Protein AF-A0A3D3B3G1-F1 (afdb_monomer_lite)

Foldseek 3Di:
DDWWWWADPVPGDIDTDDDDPVVVVVDFDADPVPRHTTHTPPPPD

pLDDT: mean 83.32, std 9.87, range [40.88, 91.5]

Sequence (45 aa):
MPTYPYRCEKCGKTFGRTETMSEHEAAKPQCPNCGCPLSLVVSTG

Secondary structure (DSSP, 8-state):
-PEEEEEETTT--EEEEE--HHHHHH---B-TTT-PBEEE-----

Radius of gyration: 10.32 Å; chains: 1; bounding box: 27×28×19 Å

Structure (mmCIF, N/CA/C/O backbone):
data_AF-A0A3D3B3G1-F1
#
_entry.id   AF-A0A3D3B3G1-F1
#
loop_
_atom_site.group_PDB
_atom_site.id
_atom_site.type_symbol
_atom_site.label_atom_id
_atom_site.label_alt_id
_atom_site.label_comp_id
_atom_site.label_asym_id
_atom_site.label_entity_id
_atom_site.label_seq_id
_atom_site.pdbx_PDB_ins_code
_atom_site.Cartn_x
_atom_site.Cartn_y
_atom_site.Cartn_z
_atom_site.occupancy
_atom_site.B_iso_or_equiv
_atom_site.auth_seq_id
_atom_site.auth_comp_id
_atom_site.auth_asym_id
_atom_site.auth_atom_id
_atom_site.pdbx_PDB_model_num
ATOM 1 N N . MET A 1 1 ? 15.462 5.298 -0.646 1.00 76.38 1 MET A N 1
ATOM 2 C CA . MET A 1 1 ? 14.126 4.937 -1.161 1.00 76.38 1 MET A CA 1
ATOM 3 C C . MET A 1 1 ? 13.101 5.649 -0.293 1.00 76.38 1 MET A C 1
ATOM 5 O O . MET A 1 1 ? 13.134 5.424 0.913 1.00 76.38 1 MET A O 1
ATOM 9 N N . PRO A 1 2 ? 12.323 6.593 -0.841 1.00 86.12 2 PRO A N 1
ATOM 10 C CA . PRO A 1 2 ? 11.299 7.321 -0.092 1.00 86.12 2 PRO A CA 1
ATOM 11 C C . PRO A 1 2 ? 10.160 6.408 0.387 1.00 86.12 2 PRO A C 1
ATOM 13 O O . PRO A 1 2 ? 9.865 5.381 -0.224 1.00 86.12 2 PRO A O 1
ATOM 16 N N . THR A 1 3 ? 9.520 6.803 1.489 1.00 88.19 3 THR A N 1
ATOM 17 C CA . THR A 1 3 ? 8.308 6.154 2.002 1.00 88.19 3 THR A CA 1
ATOM 18 C C . THR A 1 3 ? 7.093 6.976 1.604 1.00 88.19 3 THR A C 1
ATOM 20 O O . THR A 1 3 ? 6.976 8.136 1.994 1.00 88.19 3 THR A O 1
ATOM 23 N N . TYR A 1 4 ? 6.173 6.362 0.871 1.00 88.19 4 TYR A N 1
ATOM 24 C CA . TYR A 1 4 ? 4.940 6.981 0.410 1.00 88.19 4 TYR A CA 1
ATOM 25 C C . TYR A 1 4 ? 3.761 6.583 1.306 1.00 88.19 4 TYR A C 1
ATOM 27 O O . TYR A 1 4 ? 3.543 5.389 1.540 1.00 88.19 4 TYR A O 1
ATOM 35 N N . PRO A 1 5 ? 3.006 7.554 1.848 1.00 88.94 5 PRO A N 1
ATOM 36 C CA . PRO A 1 5 ? 1.840 7.275 2.674 1.00 88.94 5 PRO A CA 1
ATOM 37 C C . PRO A 1 5 ? 0.594 7.044 1.810 1.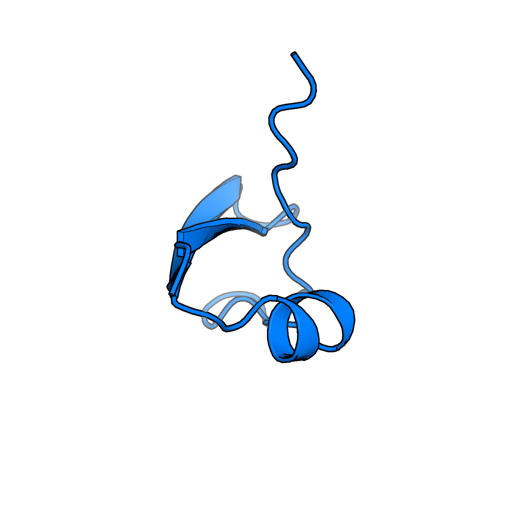00 88.94 5 PRO A C 1
ATOM 39 O O . PRO A 1 5 ? 0.132 7.933 1.111 1.00 88.94 5 PRO A O 1
ATOM 42 N N . TYR A 1 6 ? -0.013 5.870 1.905 1.00 90.00 6 TYR A N 1
ATOM 43 C CA . TYR A 1 6 ? -1.241 5.492 1.211 1.00 90.00 6 TYR A CA 1
ATOM 44 C C . TYR A 1 6 ? -2.405 5.387 2.186 1.00 90.00 6 TYR A C 1
ATOM 46 O O . TYR A 1 6 ? -2.261 4.803 3.257 1.00 90.00 6 TYR A O 1
ATOM 54 N N . ARG A 1 7 ? -3.583 5.883 1.815 1.00 89.31 7 ARG A N 1
ATOM 55 C CA . ARG A 1 7 ? -4.793 5.820 2.634 1.00 89.31 7 ARG A CA 1
ATOM 56 C C . ARG A 1 7 ? -5.893 5.041 1.935 1.00 89.31 7 ARG A C 1
ATOM 58 O O . ARG A 1 7 ? -6.188 5.249 0.765 1.00 89.31 7 ARG A O 1
ATOM 65 N N . CYS A 1 8 ? -6.534 4.152 2.681 1.00 91.50 8 CYS A N 1
ATOM 66 C CA . CYS A 1 8 ? -7.742 3.481 2.227 1.00 91.50 8 CYS A CA 1
ATOM 67 C C . CYS A 1 8 ? -8.938 4.413 2.401 1.00 91.50 8 CYS A C 1
ATOM 69 O O . CYS A 1 8 ? -9.241 4.812 3.524 1.00 91.50 8 CYS A O 1
ATOM 71 N N . GLU A 1 9 ? -9.665 4.699 1.327 1.00 84.50 9 GLU A N 1
ATOM 72 C CA . GLU A 1 9 ? -10.874 5.531 1.401 1.00 84.50 9 GLU A CA 1
ATOM 73 C C . GLU A 1 9 ? -12.029 4.821 2.121 1.00 84.50 9 GLU A C 1
ATOM 75 O O . GLU A 1 9 ? -12.849 5.467 2.765 1.00 84.50 9 GLU A O 1
ATOM 80 N N . LYS A 1 10 ? -12.062 3.481 2.100 1.00 88.00 10 LYS A N 1
ATOM 81 C CA . LYS A 1 10 ? -13.150 2.699 2.708 1.00 88.00 10 LYS A CA 1
ATOM 82 C C . LYS 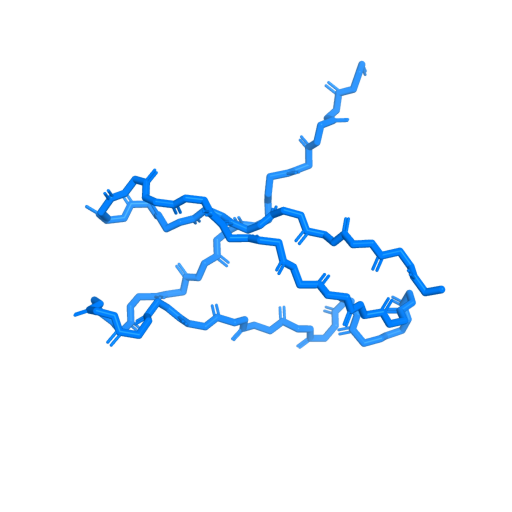A 1 10 ? -13.014 2.521 4.220 1.00 88.00 10 LYS A C 1
ATOM 84 O O . LYS A 1 10 ? -14.001 2.632 4.935 1.00 88.00 10 LYS A O 1
ATOM 89 N N . CYS A 1 11 ? -11.813 2.207 4.714 1.00 90.44 11 CYS A N 1
ATOM 90 C CA . CYS A 1 11 ? -11.577 2.010 6.153 1.00 90.44 11 CYS A CA 1
ATOM 91 C C . CYS A 1 11 ? -10.825 3.162 6.825 1.00 90.44 11 CYS A C 1
ATOM 93 O O . CYS A 1 11 ? -10.632 3.131 8.036 1.00 90.44 11 CYS A O 1
ATOM 95 N N . GLY A 1 12 ? -10.361 4.153 6.060 1.00 87.06 12 GLY A N 1
ATOM 96 C CA . GLY A 1 12 ? -9.669 5.332 6.575 1.00 87.06 12 GLY A CA 1
ATOM 97 C C . GLY A 1 12 ? -8.237 5.094 7.062 1.00 87.06 12 GLY A C 1
ATOM 98 O O . GLY A 1 12 ? -7.604 6.052 7.498 1.00 87.06 12 GLY A O 1
ATOM 99 N N . LYS A 1 13 ? -7.718 3.859 6.993 1.00 88.94 13 LYS A N 1
ATOM 100 C CA . LYS A 1 13 ? -6.363 3.514 7.454 1.00 88.94 13 LYS A CA 1
ATOM 101 C C . LYS A 1 13 ? -5.288 4.058 6.520 1.00 88.94 13 LYS A C 1
ATOM 103 O O . LYS A 1 13 ? -5.417 3.929 5.304 1.00 88.94 13 LYS A O 1
ATOM 108 N N . THR A 1 14 ? -4.213 4.567 7.113 1.00 88.31 14 THR A N 1
ATOM 109 C CA . THR A 1 14 ? -3.014 5.035 6.409 1.00 88.31 14 THR A CA 1
ATOM 110 C C . THR A 1 14 ? -1.866 4.043 6.602 1.00 88.31 14 THR A C 1
ATOM 112 O O . THR A 1 14 ? -1.667 3.529 7.701 1.00 88.31 14 THR A O 1
ATOM 115 N N . PHE A 1 15 ? -1.109 3.782 5.541 1.00 86.75 15 PHE A N 1
ATOM 116 C CA . PHE A 1 15 ? 0.006 2.839 5.485 1.00 86.75 15 PHE A CA 1
ATOM 117 C C . PHE A 1 15 ? 1.199 3.508 4.801 1.00 86.75 15 PHE A C 1
ATOM 119 O O . PHE A 1 15 ? 1.018 4.166 3.786 1.00 86.75 15 PHE A O 1
ATOM 126 N N . GLY A 1 16 ? 2.415 3.340 5.319 1.00 87.06 16 GLY A N 1
ATOM 127 C CA . GLY A 1 16 ? 3.633 3.793 4.638 1.00 87.06 16 GLY A CA 1
ATOM 128 C C . GLY A 1 16 ? 4.255 2.658 3.830 1.00 87.06 16 GLY A C 1
ATOM 129 O O . GLY A 1 16 ? 4.445 1.570 4.374 1.00 87.06 16 GLY A O 1
ATOM 130 N N . ARG A 1 17 ? 4.585 2.895 2.556 1.00 86.12 17 ARG A N 1
ATOM 131 C CA . ARG A 1 17 ? 5.293 1.927 1.707 1.00 86.12 17 ARG A CA 1
ATOM 132 C C . ARG A 1 17 ? 6.594 2.523 1.190 1.00 86.12 17 ARG A C 1
ATOM 134 O O . ARG A 1 17 ? 6.593 3.618 0.639 1.00 86.12 17 ARG A O 1
ATOM 141 N N . THR A 1 18 ? 7.693 1.807 1.381 1.00 88.94 18 THR A N 1
ATOM 142 C CA . THR A 1 18 ? 9.003 2.201 0.856 1.00 88.94 18 THR A CA 1
ATOM 143 C C . THR A 1 18 ? 9.113 1.746 -0.587 1.00 88.94 18 THR A C 1
ATOM 145 O O . THR A 1 18 ? 9.029 0.550 -0.855 1.00 88.94 18 THR A O 1
ATOM 148 N N . GLU A 1 19 ? 9.282 2.689 -1.506 1.00 87.38 19 GLU A N 1
ATOM 149 C CA . GLU A 1 19 ? 9.310 2.418 -2.945 1.00 87.38 19 GLU A CA 1
ATOM 150 C C . GLU A 1 19 ? 10.371 3.285 -3.615 1.00 87.38 19 GLU A C 1
ATOM 152 O O . GLU A 1 19 ? 10.805 4.316 -3.087 1.00 87.38 19 GLU A O 1
ATOM 157 N N . THR A 1 20 ? 10.827 2.866 -4.790 1.00 88.50 20 THR A N 1
ATOM 158 C CA . THR A 1 20 ? 11.563 3.770 -5.673 1.00 88.50 20 THR A CA 1
ATOM 159 C C . THR A 1 20 ? 10.601 4.731 -6.368 1.00 88.50 20 THR A C 1
ATOM 161 O O . THR A 1 20 ? 9.404 4.467 -6.469 1.00 88.50 20 THR A O 1
ATOM 164 N N . MET A 1 21 ? 11.123 5.852 -6.874 1.00 84.94 21 MET A N 1
ATOM 165 C CA . MET A 1 21 ? 10.303 6.831 -7.597 1.00 84.94 21 MET A CA 1
ATOM 166 C C . MET A 1 21 ? 9.624 6.205 -8.825 1.00 84.94 21 MET A C 1
ATOM 168 O O . MET A 1 21 ? 8.477 6.525 -9.085 1.00 84.94 21 MET A O 1
ATOM 172 N N . SER A 1 22 ? 10.274 5.265 -9.522 1.00 86.81 22 SER A N 1
ATOM 173 C CA . SER A 1 22 ? 9.673 4.573 -10.673 1.00 86.81 22 SER A CA 1
ATOM 174 C C . SER A 1 22 ? 8.605 3.549 -10.280 1.00 86.81 22 SER A C 1
ATOM 176 O O . SER A 1 22 ? 7.624 3.373 -10.995 1.00 86.81 22 SER A O 1
ATOM 178 N N . GLU A 1 23 ? 8.772 2.860 -9.148 1.00 85.81 23 GLU A N 1
ATOM 179 C CA . GLU A 1 23 ? 7.748 1.931 -8.656 1.00 85.81 23 GLU A CA 1
ATOM 180 C C . GLU A 1 23 ? 6.519 2.675 -8.149 1.00 85.81 23 GLU A C 1
ATOM 182 O O . GLU A 1 23 ? 5.405 2.225 -8.385 1.00 85.81 23 GLU A O 1
ATOM 187 N N . HIS A 1 24 ? 6.721 3.820 -7.500 1.00 83.69 24 HIS A N 1
ATOM 188 C CA . HIS A 1 24 ? 5.661 4.644 -6.940 1.00 83.69 24 HIS A CA 1
ATOM 189 C C . HIS A 1 24 ? 4.576 5.018 -7.963 1.00 83.69 24 HIS A C 1
ATOM 191 O O . HIS A 1 24 ? 3.387 4.914 -7.675 1.00 83.69 24 HIS A O 1
ATOM 197 N N . GLU A 1 25 ? 4.978 5.397 -9.176 1.00 79.81 25 GLU A N 1
ATOM 198 C CA . GLU A 1 25 ? 4.068 5.792 -10.261 1.00 79.81 25 GLU A CA 1
ATOM 199 C C . GLU A 1 25 ? 3.223 4.610 -10.765 1.00 79.81 25 GLU A C 1
ATOM 201 O O . GLU A 1 25 ? 2.073 4.774 -11.179 1.00 79.81 25 GLU A O 1
ATOM 206 N N . ALA A 1 26 ? 3.786 3.401 -10.709 1.00 83.88 26 ALA A N 1
ATOM 207 C CA . ALA A 1 26 ? 3.128 2.160 -11.106 1.00 83.88 26 ALA A CA 1
ATOM 208 C C . ALA A 1 26 ? 2.403 1.460 -9.940 1.00 83.88 26 ALA A C 1
ATOM 210 O O . ALA A 1 26 ? 1.621 0.527 -10.161 1.00 83.88 26 ALA A O 1
ATOM 211 N N . ALA A 1 27 ? 2.652 1.880 -8.699 1.00 81.50 27 ALA A N 1
ATOM 212 C CA . ALA A 1 27 ? 2.157 1.227 -7.505 1.00 81.50 27 ALA A CA 1
ATOM 213 C C . ALA A 1 27 ? 0.654 1.457 -7.337 1.00 81.50 27 ALA A C 1
ATOM 215 O O . ALA A 1 27 ? 0.173 2.568 -7.129 1.00 81.50 27 ALA A O 1
ATOM 216 N N . LYS A 1 28 ? -0.104 0.359 -7.356 1.00 82.06 28 LYS A N 1
ATOM 217 C CA . LYS A 1 28 ? -1.531 0.340 -7.009 1.00 82.06 28 LYS A CA 1
ATOM 218 C C . LYS A 1 28 ? -1.753 -0.561 -5.797 1.00 82.06 28 LYS A C 1
ATOM 220 O O . LYS A 1 28 ? -2.276 -1.668 -5.947 1.00 82.06 28 LYS A O 1
ATOM 225 N N . PRO A 1 29 ? -1.299 -0.151 -4.600 1.00 83.19 29 PRO A N 1
ATOM 226 C CA . PRO A 1 29 ? -1.435 -0.988 -3.424 1.00 83.19 29 PRO A CA 1
ATOM 227 C C . PRO A 1 29 ? -2.912 -1.083 -3.014 1.00 83.19 29 PRO A C 1
ATOM 229 O O . PRO A 1 29 ? -3.675 -0.123 -3.118 1.00 83.19 29 PRO A O 1
ATOM 232 N N . GLN A 1 30 ? -3.327 -2.265 -2.565 1.00 87.38 30 GLN A N 1
ATOM 233 C CA . GLN A 1 30 ? -4.694 -2.539 -2.125 1.00 87.38 30 GLN A CA 1
ATOM 234 C C . GLN A 1 30 ? -4.743 -2.707 -0.609 1.00 87.38 30 GLN A C 1
ATOM 236 O O . GLN A 1 30 ? -3.792 -3.170 0.022 1.00 87.38 30 GLN A O 1
ATOM 241 N N . CYS A 1 31 ? -5.872 -2.344 -0.008 1.00 87.62 31 CYS A N 1
ATOM 242 C CA . CYS A 1 31 ? -6.073 -2.523 1.419 1.00 87.62 31 CYS A CA 1
ATOM 243 C C . CYS A 1 31 ? -6.213 -4.021 1.747 1.00 87.62 31 CYS A C 1
ATOM 245 O O . CYS A 1 31 ? -7.170 -4.636 1.277 1.00 87.62 31 CYS A O 1
ATOM 247 N N . PRO A 1 32 ? -5.371 -4.608 2.619 1.00 83.38 32 PRO A N 1
ATOM 248 C CA . PRO A 1 32 ? -5.440 -6.038 2.947 1.00 83.38 32 PRO A CA 1
ATOM 249 C C . PRO A 1 32 ? -6.719 -6.434 3.698 1.00 83.38 32 PRO A C 1
ATOM 251 O O . PRO A 1 32 ? -7.062 -7.605 3.766 1.00 83.38 32 PRO A O 1
ATOM 254 N N . ASN A 1 33 ? -7.428 -5.463 4.279 1.00 83.38 33 ASN A N 1
ATOM 255 C CA . ASN A 1 33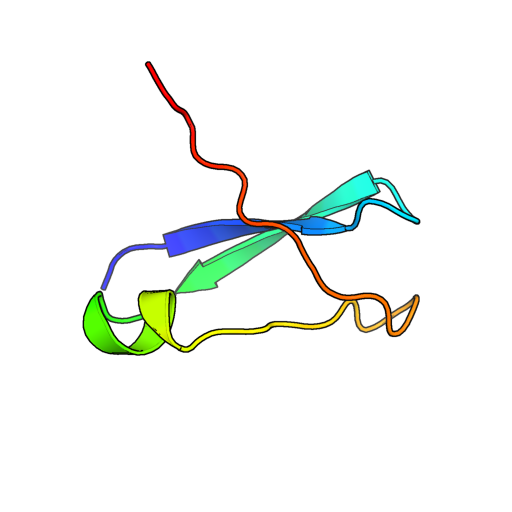 ? -8.677 -5.705 4.998 1.00 83.38 33 ASN A CA 1
ATOM 256 C C . ASN A 1 33 ? -9.908 -5.521 4.092 1.00 83.38 33 ASN A C 1
ATOM 258 O O . ASN A 1 33 ? -10.881 -6.255 4.202 1.00 83.38 33 ASN A O 1
ATOM 262 N N . CYS A 1 34 ? -9.865 -4.542 3.184 1.00 88.00 34 CYS A N 1
ATOM 263 C CA . CYS A 1 34 ? -11.033 -4.151 2.393 1.00 88.00 34 CYS A CA 1
ATOM 264 C C . CYS A 1 34 ? -10.985 -4.595 0.928 1.00 88.00 34 CYS A C 1
ATOM 266 O O . CYS A 1 34 ? -12.018 -4.541 0.266 1.00 88.00 34 CYS A O 1
ATOM 268 N N . GLY A 1 35 ? -9.804 -4.921 0.395 1.00 84.31 35 GLY A N 1
ATOM 269 C CA . GLY A 1 35 ? -9.564 -5.163 -1.033 1.00 84.31 35 GLY A CA 1
ATOM 270 C C . GLY A 1 35 ? -9.661 -3.915 -1.922 1.00 84.31 35 GLY A C 1
ATOM 271 O O . GLY A 1 35 ? -9.427 -3.991 -3.123 1.00 84.31 35 GLY A O 1
ATOM 272 N N . CYS A 1 36 ? -10.006 -2.757 -1.353 1.00 85.69 36 CYS A N 1
ATOM 273 C CA . CYS A 1 36 ? -10.133 -1.506 -2.095 1.00 85.69 36 CYS A CA 1
ATOM 274 C C . CYS A 1 36 ? -8.762 -0.935 -2.484 1.00 85.69 36 CYS A C 1
ATOM 276 O O . CYS A 1 36 ? -7.793 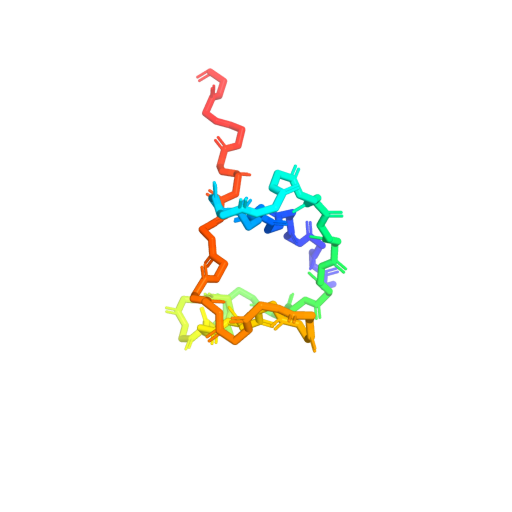-1.144 -1.743 1.00 85.69 36 CYS A O 1
ATOM 278 N N . PRO A 1 37 ? -8.679 -0.187 -3.599 1.00 82.81 37 PRO A N 1
ATOM 279 C CA . PRO A 1 37 ? -7.468 0.544 -3.947 1.00 82.81 37 PRO A CA 1
ATOM 280 C C . PRO A 1 37 ? -7.126 1.549 -2.840 1.00 82.81 37 PRO A C 1
ATOM 282 O O . PRO A 1 37 ? -8.017 2.167 -2.253 1.00 82.81 37 PR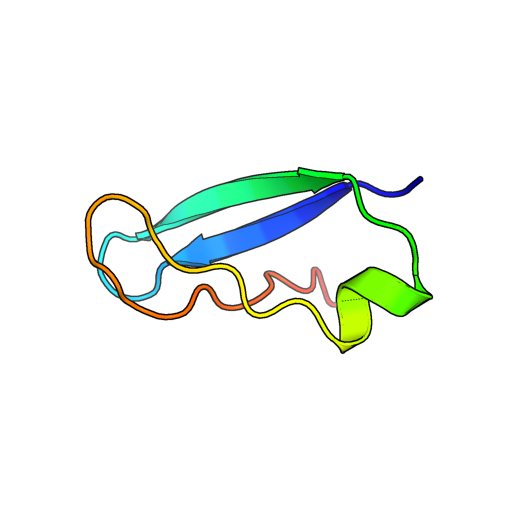O A O 1
ATOM 285 N N . LEU A 1 38 ? -5.839 1.669 -2.520 1.00 87.50 38 LEU A N 1
ATOM 286 C CA . LEU A 1 38 ? -5.347 2.727 -1.651 1.00 87.50 38 LEU A CA 1
ATOM 287 C C . LEU A 1 38 ? -5.014 3.956 -2.497 1.00 87.50 38 LEU A C 1
ATOM 289 O O . LEU A 1 38 ? -4.380 3.844 -3.545 1.00 87.50 38 LEU A O 1
ATOM 293 N N . SER A 1 39 ? -5.394 5.121 -1.993 1.00 85.50 39 SER A N 1
ATOM 294 C CA . SER A 1 39 ? -5.119 6.411 -2.615 1.00 85.50 39 SER A CA 1
ATOM 295 C C . SER A 1 39 ? -3.896 7.022 -1.943 1.00 85.50 39 SER A C 1
ATOM 297 O O . SER A 1 39 ? -3.775 7.016 -0.715 1.00 85.50 39 SER A O 1
ATOM 299 N N . LEU A 1 40 ? -2.944 7.501 -2.737 1.00 86.19 40 LEU A N 1
ATOM 300 C CA . LEU A 1 40 ? -1.744 8.139 -2.216 1.00 86.19 40 LEU A CA 1
ATOM 301 C C . LEU A 1 40 ? -2.121 9.431 -1.488 1.00 86.19 40 LEU A C 1
ATOM 303 O O . LEU A 1 40 ? -2.770 10.311 -2.051 1.00 86.19 40 LEU A O 1
ATOM 307 N N . VAL A 1 41 ? -1.682 9.559 -0.241 1.00 84.62 41 VAL A N 1
ATOM 308 C CA . VAL A 1 41 ? -1.775 10.809 0.505 1.00 84.62 41 VAL A CA 1
ATOM 309 C C . VAL A 1 41 ? -0.625 11.687 0.038 1.00 84.62 41 VAL A C 1
ATOM 311 O O . VAL A 1 41 ? 0.465 11.678 0.606 1.00 84.62 41 VAL A O 1
ATOM 314 N N . VAL A 1 42 ? -0.844 12.420 -1.050 1.00 73.12 42 VAL A N 1
ATOM 315 C CA . VAL A 1 42 ? 0.093 13.462 -1.458 1.00 73.12 42 VAL A CA 1
ATOM 316 C C . VAL A 1 42 ? -0.080 14.600 -0.463 1.00 73.12 42 VAL A C 1
ATOM 318 O O . VAL A 1 42 ? -1.113 15.265 -0.453 1.00 73.12 42 VAL A O 1
ATOM 321 N N . SER A 1 43 ? 0.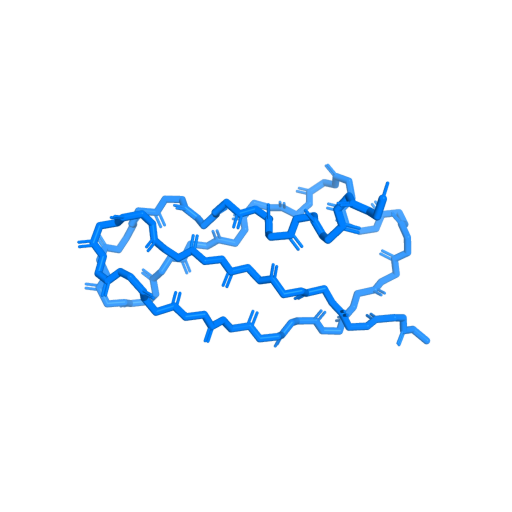908 14.808 0.406 1.00 56.50 43 SER A N 1
ATOM 322 C CA . SER A 1 43 ? 1.015 16.045 1.178 1.00 56.50 43 SER A CA 1
ATOM 323 C C . SER A 1 43 ? 1.358 17.174 0.204 1.00 56.50 43 SER A C 1
ATOM 325 O O . SER A 1 43 ? 2.516 17.556 0.073 1.00 56.50 43 SER A O 1
ATOM 327 N N . THR A 1 44 ? 0.376 17.650 -0.561 1.00 50.25 44 THR A N 1
ATOM 328 C CA . THR A 1 44 ? 0.480 18.918 -1.284 1.00 50.25 44 THR A CA 1
ATOM 329 C C . THR A 1 44 ? 0.591 20.016 -0.233 1.00 50.25 44 THR A C 1
ATOM 331 O O . THR A 1 44 ? -0.384 20.283 0.472 1.00 50.25 44 THR A O 1
ATOM 334 N N . GLY A 1 45 ? 1.807 20.541 -0.065 1.00 40.88 45 GLY A N 1
ATOM 335 C CA . GLY A 1 45 ? 2.080 21.760 0.696 1.00 40.88 45 GLY A CA 1
ATOM 336 C C . GLY A 1 45 ? 1.618 23.000 -0.049 1.00 40.88 45 GLY A C 1
ATOM 337 O O . GLY A 1 45 ? 1.586 22.949 -1.301 1.00 40.88 45 GLY A O 1
#